Protein AF-A0A290S456-F1 (afdb_monomer)

Mean predicted aligned error: 12.37 Å

Secondary structure (DSSP, 8-state):
--SHHHHHHHHHHHHHHT--EEEE-S-GGGTTTS--TT-EEEE-S---HHHHHHHHHTT-SEEEETT-TT--HHHHHHHHHTT--B--HHHHHHHHHHHHHHHHHHHHHHHTT--HHHHHHHHHHHTT--HHHHHHHTTS-HHHHHHHHHHHHHHHT-SSHHHHHHHHT-

Structure (mmCIF, N/CA/C/O backbone):
data_AF-A0A290S456-F1
#
_entry.id   AF-A0A290S456-F1
#
loop_
_atom_site.group_PDB
_atom_site.id
_atom_site.type_symbol
_atom_site.label_atom_id
_atom_site.label_alt_id
_atom_site.label_comp_id
_atom_site.label_asym_id
_ato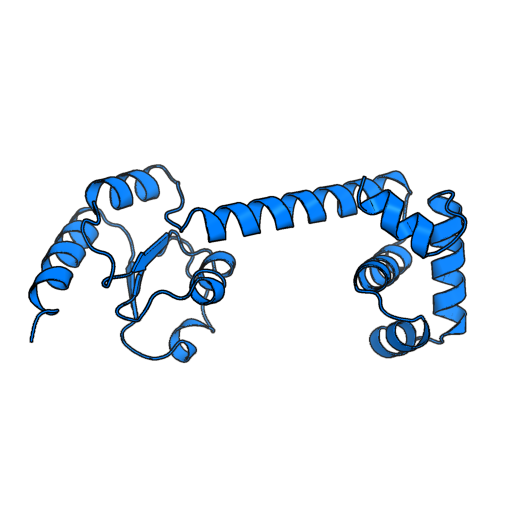m_site.label_entity_id
_atom_site.label_seq_id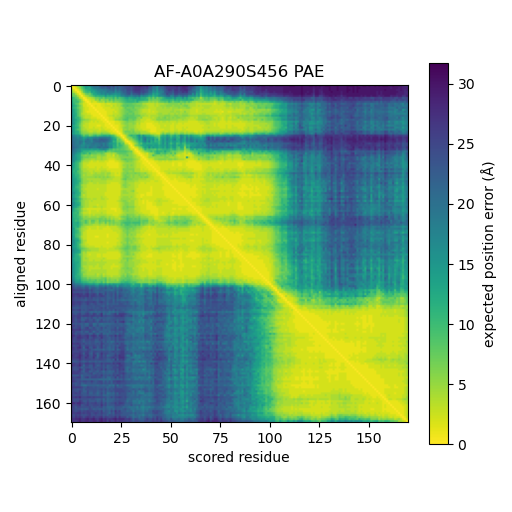
_atom_site.pdbx_PDB_ins_code
_atom_site.Cartn_x
_atom_site.Cartn_y
_atom_site.Cartn_z
_atom_site.occupancy
_atom_site.B_iso_or_equiv
_atom_site.auth_seq_id
_atom_site.auth_comp_id
_atom_site.auth_asym_id
_atom_site.auth_atom_id
_atom_site.pdbx_PDB_model_num
ATOM 1 N N . MET A 1 1 ? -2.609 -10.328 33.489 1.00 33.56 1 MET A N 1
ATOM 2 C CA . MET A 1 1 ? -4.067 -10.190 33.705 1.00 33.56 1 MET A CA 1
ATOM 3 C C . MET A 1 1 ? -4.454 -8.705 33.667 1.00 33.56 1 MET A C 1
ATOM 5 O O . MET A 1 1 ? -4.875 -8.165 34.677 1.00 33.56 1 MET A O 1
ATOM 9 N N . LEU A 1 2 ? -4.249 -8.023 32.527 1.00 32.12 2 LEU A N 1
ATOM 10 C CA . LEU A 1 2 ? -4.524 -6.577 32.371 1.00 32.12 2 LEU A CA 1
ATOM 11 C C . LEU A 1 2 ? -5.150 -6.181 31.011 1.00 32.12 2 LEU A C 1
ATOM 13 O O . LEU A 1 2 ? -5.533 -5.033 30.856 1.00 32.12 2 LEU A O 1
ATOM 17 N N . ALA A 1 3 ? -5.331 -7.105 30.057 1.00 40.34 3 ALA A N 1
ATOM 18 C CA . ALA A 1 3 ? -5.774 -6.769 28.692 1.00 40.34 3 ALA A CA 1
ATOM 19 C C . ALA A 1 3 ? -7.283 -6.962 28.411 1.00 40.34 3 ALA A C 1
ATOM 21 O O . ALA A 1 3 ? -7.790 -6.509 27.393 1.00 40.34 3 ALA A O 1
ATOM 22 N N . VAL A 1 4 ? -8.035 -7.624 29.299 1.00 40.88 4 VAL A N 1
ATOM 23 C CA . VAL A 1 4 ? -9.420 -8.035 28.976 1.00 40.88 4 VAL A CA 1
ATOM 24 C C . VAL A 1 4 ? -10.415 -6.865 29.039 1.00 40.88 4 VAL A C 1
ATOM 26 O O . VAL A 1 4 ? -11.370 -6.841 28.276 1.00 40.88 4 VAL A O 1
ATOM 29 N N . LYS A 1 5 ? -10.166 -5.840 29.870 1.00 43.16 5 LYS A N 1
ATOM 30 C CA . LYS A 1 5 ? -11.099 -4.709 30.048 1.00 43.16 5 LYS A CA 1
ATOM 31 C C . LYS A 1 5 ? -10.996 -3.603 28.987 1.00 43.16 5 LYS A C 1
ATOM 33 O O . LYS A 1 5 ? -11.893 -2.772 28.922 1.00 43.16 5 LYS A O 1
ATOM 38 N N . SER A 1 6 ? -9.935 -3.561 28.176 1.00 60.19 6 SER A N 1
ATOM 39 C CA . SER A 1 6 ? -9.775 -2.532 27.134 1.00 60.19 6 SER A CA 1
ATOM 40 C C . SER A 1 6 ? -10.432 -2.914 25.809 1.00 60.19 6 SER A C 1
ATOM 42 O O . SER A 1 6 ? -10.825 -2.028 25.063 1.00 60.19 6 SER A O 1
ATOM 44 N N . THR A 1 7 ? -10.585 -4.210 25.517 1.00 68.75 7 THR A N 1
ATOM 45 C CA . THR A 1 7 ? -11.079 -4.663 24.205 1.00 68.75 7 THR A CA 1
ATOM 46 C C . THR A 1 7 ? -12.605 -4.591 24.105 1.00 68.75 7 THR A C 1
ATOM 48 O O . THR A 1 7 ? -13.099 -4.083 23.106 1.00 68.75 7 THR A O 1
ATOM 51 N N . GLU A 1 8 ? -13.341 -5.009 25.146 1.00 72.19 8 GLU A N 1
ATOM 52 C CA . GLU A 1 8 ? -14.821 -4.977 25.170 1.00 72.19 8 GLU A CA 1
ATOM 53 C C . GLU A 1 8 ? -15.372 -3.557 24.944 1.00 72.19 8 GLU A C 1
ATOM 55 O O . GLU A 1 8 ? -16.221 -3.338 24.086 1.00 72.19 8 GLU A O 1
ATOM 60 N N . GLY A 1 9 ? -14.805 -2.548 25.616 1.00 81.31 9 GLY A N 1
ATOM 61 C CA . GLY A 1 9 ? -15.245 -1.159 25.436 1.00 81.31 9 GLY A CA 1
ATOM 62 C C . GLY A 1 9 ? -14.950 -0.578 24.046 1.00 81.31 9 GLY A C 1
ATOM 63 O O . GLY A 1 9 ? -15.617 0.363 23.618 1.00 81.31 9 GLY A O 1
ATOM 64 N N . ILE A 1 10 ? -13.958 -1.117 23.329 1.00 84.44 10 ILE A N 1
ATOM 65 C CA . ILE A 1 10 ? -13.664 -0.719 21.946 1.00 84.44 10 ILE A CA 1
ATOM 66 C C . ILE A 1 10 ? -14.657 -1.394 20.999 1.00 84.44 10 ILE A C 1
ATOM 68 O O . ILE A 1 10 ? -15.228 -0.719 20.143 1.00 84.44 10 ILE A O 1
ATOM 72 N N . THR A 1 11 ? -14.888 -2.700 21.161 1.00 85.06 11 THR A N 1
ATOM 73 C CA . THR A 1 11 ? -15.802 -3.462 20.301 1.00 85.06 11 THR A CA 1
ATOM 74 C C . THR A 1 11 ? -17.230 -2.944 20.396 1.00 85.06 11 THR A C 1
ATOM 76 O O . THR A 1 11 ? -17.835 -2.705 19.356 1.00 85.06 11 THR A O 1
ATOM 79 N N . ASP A 1 12 ? -17.718 -2.624 21.597 1.00 86.75 12 ASP A N 1
ATOM 80 C CA . ASP A 1 12 ? -19.069 -2.078 21.791 1.00 86.75 12 ASP A CA 1
ATOM 81 C C . ASP A 1 12 ? -19.271 -0.763 21.020 1.00 86.75 12 ASP A C 1
ATOM 83 O O . ASP A 1 12 ? -20.314 -0.509 20.414 1.00 86.75 12 ASP A O 1
ATOM 87 N N . ARG A 1 13 ? -18.258 0.110 21.019 1.00 87.75 13 ARG A N 1
ATOM 88 C CA . ARG A 1 13 ? -18.312 1.393 20.301 1.00 87.75 13 ARG A CA 1
ATOM 89 C C . ARG A 1 13 ? -18.280 1.197 18.789 1.00 87.75 13 ARG A C 1
ATOM 91 O O . ARG A 1 13 ? -18.989 1.902 18.073 1.00 87.75 13 ARG A O 1
ATOM 98 N N . LEU A 1 14 ? -17.480 0.246 18.310 1.00 89.00 14 LEU A N 1
ATOM 99 C CA . LEU A 1 14 ? -17.404 -0.091 16.890 1.00 89.00 14 LEU A CA 1
ATOM 100 C C . LEU A 1 14 ? -18.713 -0.703 16.387 1.00 89.00 14 LEU A C 1
ATOM 102 O O . LEU A 1 14 ? -19.218 -0.263 15.355 1.00 89.00 14 LEU A O 1
ATOM 106 N N . GLU A 1 15 ? -19.315 -1.621 17.142 1.00 89.06 15 GLU A N 1
ATOM 107 C CA . GLU A 1 15 ? -20.621 -2.208 16.819 1.00 89.06 15 GLU A CA 1
ATOM 108 C C . GLU A 1 15 ? -21.710 -1.139 16.684 1.00 89.06 15 GLU A C 1
ATOM 110 O O . GLU A 1 15 ? -22.421 -1.104 15.680 1.00 89.06 15 GLU A O 1
ATOM 115 N N . ASN A 1 16 ? -21.771 -0.193 17.625 1.00 89.00 16 ASN A N 1
ATOM 116 C CA . ASN A 1 16 ? -22.724 0.921 17.573 1.00 89.00 16 ASN A CA 1
ATOM 117 C C . ASN A 1 16 ? -22.485 1.888 16.397 1.00 89.00 16 ASN A C 1
ATOM 119 O O . ASN A 1 16 ? -23.401 2.601 15.990 1.00 89.00 16 ASN A O 1
ATOM 123 N N . SER A 1 17 ? -21.270 1.926 15.846 1.00 88.00 17 SER A N 1
ATOM 124 C CA . SER A 1 17 ? -20.925 2.774 14.698 1.00 88.00 17 SER A CA 1
ATOM 125 C C . SER A 1 17 ? -21.218 2.144 13.334 1.00 88.00 17 SER A C 1
ATOM 127 O O . SER A 1 17 ? -21.197 2.854 12.329 1.00 88.00 17 SER A O 1
ATOM 129 N N . GLY A 1 18 ? -21.464 0.830 13.283 1.00 88.75 18 GLY A N 1
ATOM 130 C CA . GLY A 1 18 ? -21.642 0.082 12.036 1.00 88.75 18 GLY A CA 1
ATOM 131 C C . GLY A 1 18 ? -20.356 -0.150 11.232 1.00 88.75 18 GLY A C 1
ATOM 132 O O . GLY A 1 18 ? -20.431 -0.604 10.091 1.00 88.75 18 GLY A O 1
ATOM 133 N N . ILE A 1 19 ? -19.181 0.149 11.795 1.00 90.88 19 ILE A N 1
ATOM 134 C CA . ILE A 1 19 ? -17.891 -0.118 11.149 1.00 90.88 19 ILE A CA 1
ATOM 135 C C . ILE A 1 19 ? -17.603 -1.617 11.202 1.00 90.88 19 ILE A C 1
ATOM 137 O O . ILE A 1 19 ? -17.542 -2.213 12.276 1.00 90.88 19 ILE A O 1
ATOM 141 N N . GLU A 1 20 ? -17.366 -2.221 10.038 1.00 92.62 20 GLU A N 1
ATOM 142 C CA . GLU A 1 20 ? -16.883 -3.597 9.959 1.00 92.62 20 GLU A CA 1
ATOM 143 C C . GLU A 1 20 ? -15.458 -3.683 10.518 1.00 92.62 20 GLU A C 1
ATOM 145 O O . GLU A 1 20 ? -14.569 -2.921 10.120 1.00 92.62 20 GLU A O 1
ATOM 150 N N . TYR A 1 21 ? -15.223 -4.624 11.434 1.00 92.25 21 TYR A N 1
ATOM 151 C CA . TYR A 1 21 ? -13.920 -4.798 12.059 1.00 92.25 21 TYR A CA 1
ATOM 152 C C . TYR A 1 21 ? -13.509 -6.269 12.182 1.00 92.25 21 TYR A C 1
ATOM 154 O O . TYR A 1 21 ? -14.342 -7.172 12.242 1.00 92.25 21 TYR A O 1
ATOM 162 N N . LYS A 1 22 ? -12.196 -6.516 12.231 1.00 90.31 22 LYS A N 1
ATOM 163 C CA . LYS A 1 22 ? -11.599 -7.835 12.505 1.00 90.31 22 LYS A CA 1
ATOM 164 C C . LYS A 1 22 ? -10.558 -7.713 13.613 1.00 90.31 22 LYS A C 1
ATOM 166 O O . LYS A 1 22 ? -9.761 -6.779 13.598 1.00 90.31 22 LYS A O 1
ATOM 171 N N . ILE A 1 23 ? -10.541 -8.666 14.545 1.00 88.69 23 ILE A N 1
ATOM 172 C CA . ILE A 1 23 ? -9.550 -8.723 15.631 1.00 88.69 23 ILE A CA 1
ATOM 173 C C . ILE A 1 23 ? -8.503 -9.793 15.318 1.00 88.69 23 ILE A C 1
ATOM 175 O O . ILE A 1 23 ? -8.847 -10.945 15.060 1.00 88.69 23 ILE A O 1
ATOM 179 N N . ILE A 1 24 ? -7.229 -9.422 15.393 1.00 86.00 24 ILE A N 1
AT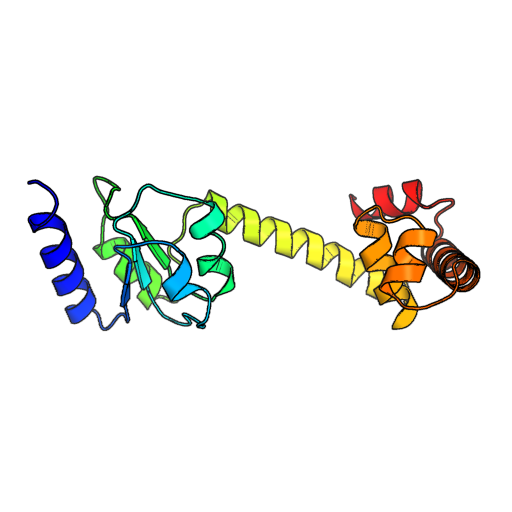OM 180 C CA . ILE A 1 24 ? -6.069 -10.295 15.211 1.00 86.00 24 ILE A CA 1
ATOM 181 C C . ILE A 1 24 ? -5.427 -10.535 16.572 1.00 86.00 24 ILE A C 1
ATOM 183 O O . ILE A 1 24 ? -4.930 -9.599 17.194 1.00 86.00 24 ILE A O 1
ATOM 187 N N . LYS A 1 25 ? -5.426 -11.793 17.021 1.00 79.06 25 LYS A N 1
ATOM 188 C CA . LYS A 1 25 ? -4.830 -12.208 18.306 1.00 79.06 25 LYS A CA 1
ATOM 189 C C . LYS A 1 25 ? -3.655 -13.179 18.158 1.00 79.06 25 LYS A C 1
ATOM 191 O O . LYS A 1 25 ? -2.981 -13.479 19.135 1.00 79.06 25 LYS A O 1
ATOM 196 N N . SER A 1 26 ? -3.422 -13.716 16.960 1.00 67.88 26 SER A N 1
ATOM 197 C CA . SER A 1 26 ? -2.337 -14.663 16.687 1.00 67.88 26 SER A CA 1
ATOM 198 C C . SER A 1 26 ? -1.780 -14.460 15.272 1.00 67.88 26 SER A C 1
ATOM 200 O O . SER A 1 26 ? -2.353 -13.688 14.510 1.00 67.88 26 SER A O 1
ATOM 202 N N . SER A 1 27 ? -0.619 -15.064 14.984 1.00 63.78 27 SER A N 1
ATOM 203 C CA . SER A 1 27 ? 0.327 -14.724 13.904 1.00 63.78 27 SER A CA 1
ATOM 204 C C . SER A 1 27 ? -0.263 -14.276 12.556 1.00 63.78 27 SER A C 1
ATOM 206 O O . SER A 1 27 ? -1.291 -14.775 12.109 1.00 63.78 27 SER A O 1
ATOM 208 N N . GLU A 1 28 ? 0.510 -13.439 11.860 1.00 59.53 28 GLU A N 1
ATOM 209 C CA . GLU A 1 28 ? 0.288 -12.794 10.551 1.00 59.53 28 GLU A CA 1
ATOM 210 C C . GLU A 1 28 ? -0.343 -13.669 9.443 1.00 59.53 28 GLU A C 1
ATOM 212 O O . GLU A 1 28 ? -0.936 -13.143 8.500 1.00 59.53 28 GLU A O 1
ATOM 217 N N . ALA A 1 29 ? -0.235 -14.998 9.535 1.00 54.38 29 ALA A N 1
ATOM 218 C CA . ALA A 1 29 ? -0.584 -15.943 8.478 1.00 54.38 29 ALA A CA 1
ATOM 219 C C . ALA A 1 29 ? -2.086 -16.017 8.135 1.00 54.38 29 ALA A C 1
ATOM 221 O O . ALA A 1 29 ? -2.416 -16.251 6.972 1.00 54.38 29 ALA A O 1
ATOM 222 N N . GLU A 1 30 ? -3.000 -15.791 9.085 1.00 56.44 30 GLU A N 1
ATOM 223 C CA . GLU A 1 30 ? -4.443 -15.997 8.844 1.00 56.44 30 GLU A CA 1
ATOM 224 C C . GLU A 1 30 ? -5.083 -14.930 7.945 1.00 56.44 30 GLU A C 1
ATOM 226 O O . GLU A 1 30 ? -6.094 -15.185 7.297 1.00 56.44 30 GLU A O 1
ATOM 231 N N . ILE A 1 31 ? -4.490 -13.737 7.848 1.00 60.44 31 ILE A N 1
ATOM 232 C CA . ILE A 1 31 ? -5.139 -12.583 7.199 1.00 60.44 31 ILE A CA 1
ATOM 233 C C . ILE A 1 31 ? -4.479 -12.230 5.866 1.00 60.44 31 ILE A C 1
ATOM 235 O O . ILE A 1 31 ? -4.977 -11.399 5.102 1.00 60.44 31 ILE A O 1
ATOM 239 N N . LEU A 1 32 ? -3.402 -12.930 5.496 1.00 57.72 32 LEU A N 1
ATOM 240 C CA . LEU A 1 32 ? -2.655 -12.665 4.268 1.00 57.72 32 LEU A CA 1
ATOM 241 C C . LEU A 1 32 ? -3.354 -13.127 2.975 1.00 57.72 32 LEU A C 1
ATOM 243 O O . LEU A 1 32 ? -2.995 -12.636 1.903 1.00 57.72 32 LEU A O 1
ATOM 247 N N . GLY A 1 33 ? -4.446 -13.894 3.056 1.00 65.19 33 GLY A N 1
ATOM 248 C CA . GLY A 1 33 ? -5.217 -14.347 1.886 1.00 65.19 33 GLY A CA 1
ATOM 249 C C . GLY A 1 33 ? -6.304 -13.393 1.362 1.00 65.19 33 GLY A C 1
ATOM 250 O O . GLY A 1 33 ? -6.573 -13.386 0.165 1.00 65.19 33 GLY A O 1
ATOM 251 N N . GLU A 1 34 ? -6.907 -12.560 2.216 1.00 79.50 34 GLU A N 1
ATOM 252 C CA . GLU A 1 34 ? -8.157 -11.851 1.875 1.00 79.50 34 GLU A CA 1
ATOM 253 C C . GLU A 1 34 ? -7.973 -10.350 1.592 1.00 79.50 34 GLU A C 1
ATOM 255 O O . GLU A 1 34 ? -7.029 -9.713 2.076 1.00 79.50 34 GLU A O 1
ATOM 260 N N . LEU A 1 35 ? -8.885 -9.776 0.800 1.00 82.06 35 LEU A N 1
ATOM 261 C CA . LEU A 1 35 ? -9.077 -8.325 0.728 1.00 82.06 35 LEU A CA 1
ATOM 262 C C . LEU A 1 35 ? -9.856 -7.866 1.965 1.00 82.06 35 LEU A C 1
ATOM 264 O O . LEU A 1 35 ? -10.795 -8.528 2.392 1.00 82.06 35 LEU A O 1
ATOM 268 N N . LEU A 1 36 ? -9.459 -6.729 2.525 1.00 85.94 36 LEU A N 1
ATOM 269 C CA . LEU A 1 36 ? -10.025 -6.144 3.744 1.00 85.94 36 LEU A CA 1
ATOM 270 C C . LEU A 1 36 ? -10.676 -4.795 3.435 1.00 85.94 36 LEU A C 1
ATOM 272 O O . LEU A 1 36 ? -10.530 -3.830 4.177 1.00 85.94 36 LEU A O 1
ATOM 276 N N . GLU A 1 37 ? -11.313 -4.681 2.276 1.00 87.88 37 GLU A N 1
ATOM 277 C CA . GLU A 1 37 ? -11.890 -3.419 1.833 1.00 87.88 37 GLU A CA 1
ATOM 278 C C . GLU A 1 37 ? -12.988 -2.963 2.797 1.00 87.88 37 GLU A C 1
ATOM 280 O O . GLU A 1 37 ? -13.919 -3.705 3.072 1.00 87.88 37 GLU A O 1
ATOM 285 N N . GLY A 1 38 ? -12.850 -1.757 3.350 1.00 85.75 38 GLY A N 1
ATOM 286 C CA . GLY A 1 38 ? -13.806 -1.229 4.327 1.00 85.75 38 GLY A CA 1
ATOM 287 C C . GLY A 1 38 ? -13.532 -1.632 5.782 1.00 85.75 38 GLY A C 1
ATOM 288 O O . GLY A 1 38 ? -14.013 -0.945 6.677 1.00 85.75 38 GLY A O 1
ATOM 289 N N . VAL A 1 39 ? -12.688 -2.636 6.033 1.00 92.44 39 VAL A N 1
ATOM 290 C CA . VAL A 1 39 ? -12.514 -3.246 7.362 1.00 92.44 39 VAL A CA 1
ATOM 291 C C . VAL A 1 39 ? -11.493 -2.498 8.227 1.00 92.44 39 VAL A C 1
ATOM 293 O O . VAL A 1 39 ? -10.371 -2.226 7.783 1.00 92.44 39 VAL A O 1
ATOM 296 N N . LEU A 1 40 ? -11.846 -2.205 9.480 1.00 94.38 40 LEU A N 1
ATOM 297 C CA . LEU A 1 40 ? -10.916 -1.771 10.529 1.00 94.38 40 LEU A CA 1
ATOM 298 C C . LEU A 1 40 ? -10.277 -2.986 11.213 1.00 94.38 40 LEU A C 1
ATOM 300 O O . LEU A 1 40 ? -10.964 -3.898 11.666 1.00 94.38 40 LEU A O 1
ATOM 304 N N . VAL A 1 41 ? -8.953 -3.012 11.315 1.00 92.81 41 VAL A N 1
ATOM 305 C CA . VAL A 1 41 ? -8.228 -4.159 11.874 1.00 92.81 41 VAL A CA 1
ATOM 306 C C . VAL A 1 41 ? -7.709 -3.823 13.267 1.00 92.81 41 VAL A C 1
ATOM 308 O O . VAL A 1 41 ? -6.906 -2.909 13.417 1.00 92.81 41 VAL A O 1
ATOM 311 N N . LEU A 1 42 ? -8.143 -4.567 14.281 1.00 92.00 42 LEU A N 1
ATOM 312 C CA . LEU A 1 42 ? -7.672 -4.447 15.661 1.00 92.00 42 LEU A CA 1
ATOM 313 C C . LEU A 1 42 ? -6.615 -5.520 15.901 1.00 92.00 42 LEU A C 1
ATOM 315 O O . LEU A 1 42 ? -6.856 -6.689 15.613 1.00 92.00 42 LEU A O 1
ATOM 319 N N . ILE A 1 43 ? -5.455 -5.148 16.427 1.00 89.62 43 ILE A N 1
ATOM 320 C CA . ILE A 1 43 ? -4.312 -6.049 16.570 1.00 89.62 43 ILE A CA 1
ATOM 321 C C . ILE A 1 43 ? -3.870 -6.092 18.028 1.00 89.62 43 ILE A C 1
ATOM 323 O O . ILE A 1 43 ? -3.424 -5.088 18.582 1.00 89.62 43 ILE A O 1
ATOM 327 N N . ASP A 1 44 ? -3.971 -7.275 18.628 1.00 87.88 44 ASP A N 1
ATOM 328 C CA . ASP A 1 44 ? -3.477 -7.592 19.971 1.00 87.88 44 ASP A CA 1
ATOM 329 C C . ASP A 1 44 ? -2.078 -8.225 19.894 1.00 87.88 44 ASP A C 1
ATOM 331 O O . ASP A 1 44 ? -1.845 -9.356 20.315 1.00 87.88 44 ASP A O 1
ATOM 335 N N . LEU A 1 45 ? -1.154 -7.522 19.239 1.00 84.38 45 LEU A N 1
ATOM 336 C CA . LEU A 1 45 ? 0.247 -7.905 19.059 1.00 84.38 45 LEU A CA 1
ATOM 337 C C . LEU A 1 45 ? 1.120 -6.644 19.166 1.00 84.38 45 LEU A C 1
ATOM 339 O O . LEU A 1 45 ? 0.603 -5.532 19.015 1.00 84.38 45 LEU A O 1
ATOM 343 N N . PRO A 1 46 ? 2.438 -6.785 19.398 1.00 85.25 46 PRO A N 1
ATOM 344 C CA . PRO A 1 46 ? 3.359 -5.660 19.301 1.00 85.25 46 PRO A CA 1
ATOM 345 C C . PRO A 1 46 ? 3.251 -4.960 17.942 1.00 85.25 46 PRO A C 1
ATOM 347 O O . PRO A 1 46 ? 3.078 -5.612 16.914 1.00 85.25 46 PRO A O 1
ATOM 350 N N . ALA A 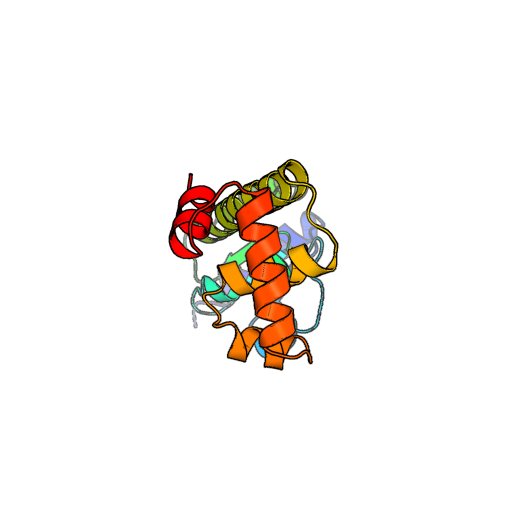1 47 ? 3.378 -3.632 17.949 1.00 86.19 47 ALA A N 1
ATOM 351 C CA . ALA A 1 47 ? 3.278 -2.833 16.737 1.00 86.19 47 ALA A CA 1
ATOM 352 C C . ALA A 1 47 ? 4.362 -3.200 15.709 1.00 86.19 47 ALA A C 1
ATOM 354 O O . ALA A 1 47 ? 5.554 -3.188 16.018 1.00 86.19 47 ALA A O 1
ATOM 355 N N . ASP A 1 48 ? 3.929 -3.449 14.474 1.00 89.06 48 ASP A N 1
ATOM 356 C CA . ASP A 1 48 ? 4.774 -3.774 13.325 1.00 89.06 48 ASP A CA 1
ATOM 357 C C . ASP A 1 48 ? 4.341 -2.949 12.099 1.00 89.06 48 ASP A C 1
ATOM 359 O O . ASP A 1 48 ? 3.243 -3.101 11.554 1.00 89.06 48 ASP A O 1
ATOM 363 N N . LEU A 1 49 ? 5.222 -2.049 11.655 1.00 88.19 49 LEU A N 1
ATOM 364 C CA . LEU A 1 49 ? 4.957 -1.139 10.536 1.00 88.19 49 LEU A CA 1
ATOM 365 C C . LEU A 1 49 ? 4.931 -1.842 9.172 1.00 88.19 49 LEU A C 1
ATOM 367 O O . LEU A 1 49 ? 4.298 -1.341 8.234 1.00 88.19 49 LEU A O 1
ATOM 371 N N . ASP A 1 50 ? 5.630 -2.965 9.025 1.00 89.19 50 ASP A N 1
ATOM 372 C CA . ASP A 1 50 ? 5.615 -3.751 7.796 1.00 89.19 50 ASP A CA 1
ATOM 373 C C . ASP A 1 50 ? 4.374 -4.624 7.705 1.00 89.19 50 ASP A C 1
ATOM 375 O O . ASP A 1 50 ? 3.844 -4.797 6.602 1.00 89.19 50 ASP A O 1
ATOM 379 N N . PHE A 1 51 ? 3.844 -5.083 8.835 1.00 88.81 51 PHE A N 1
ATOM 380 C CA . PHE A 1 51 ? 2.528 -5.706 8.876 1.00 88.81 51 PHE A CA 1
ATOM 381 C C . PHE A 1 51 ? 1.410 -4.683 8.594 1.00 88.81 51 PHE A C 1
ATOM 383 O O . PHE A 1 51 ? 0.557 -4.920 7.735 1.00 88.81 51 PHE A O 1
ATOM 390 N N . GLU A 1 52 ? 1.464 -3.490 9.201 1.00 91.38 52 GLU A N 1
ATOM 391 C CA . GLU A 1 52 ? 0.495 -2.399 8.983 1.00 91.38 52 GLU A CA 1
ATOM 392 C C . GLU A 1 52 ? 0.399 -1.965 7.508 1.00 91.38 52 GLU A C 1
ATOM 394 O O . GLU A 1 52 ? -0.645 -2.093 6.872 1.00 91.38 52 GLU A O 1
ATOM 399 N N . TYR A 1 53 ? 1.502 -1.489 6.931 1.00 91.50 53 TYR A N 1
ATOM 400 C CA . TYR A 1 53 ? 2.041 -2.118 5.735 1.00 91.50 53 TYR A CA 1
ATOM 401 C C . TYR A 1 53 ? 1.145 -2.853 4.742 1.00 91.50 53 TYR A C 1
ATOM 403 O O . TYR A 1 53 ? 0.586 -2.340 3.764 1.00 91.50 53 TYR A O 1
ATOM 411 N N . GLN A 1 54 ? 1.146 -4.159 4.959 1.00 89.88 54 GLN A N 1
ATOM 412 C CA . GLN A 1 54 ? 0.472 -5.158 4.158 1.00 89.88 54 GLN A CA 1
ATOM 413 C C . GLN A 1 54 ? -1.048 -4.995 4.253 1.00 89.88 54 GLN A C 1
ATOM 415 O O . GLN A 1 54 ? -1.720 -5.112 3.225 1.00 89.88 54 GLN A O 1
ATOM 420 N N . LEU A 1 55 ? -1.583 -4.627 5.422 1.00 91.69 55 LEU A N 1
ATOM 421 C CA . LEU A 1 55 ? -3.008 -4.313 5.619 1.00 91.69 55 LEU A CA 1
ATOM 422 C C . LEU A 1 55 ? -3.427 -3.071 4.807 1.00 91.69 55 LEU A C 1
ATOM 424 O O . LEU A 1 55 ? -4.436 -3.112 4.096 1.00 91.69 55 LEU A O 1
ATOM 428 N N . LEU A 1 56 ? -2.555 -2.053 4.784 1.00 92.88 56 LEU A N 1
ATOM 429 C CA . LEU A 1 56 ? -2.364 -1.046 3.729 1.00 92.88 56 LEU A CA 1
ATOM 430 C C . LEU A 1 56 ? -2.819 -1.525 2.347 1.00 92.88 56 LEU A C 1
ATOM 432 O O . LEU A 1 56 ? -3.820 -1.108 1.750 1.00 92.88 56 LEU A O 1
ATOM 436 N N . ASN A 1 57 ? -2.003 -2.420 1.811 1.00 90.19 57 ASN A N 1
ATOM 437 C CA . ASN A 1 57 ? -2.127 -2.898 0.441 1.00 90.19 57 ASN A CA 1
ATOM 438 C C . ASN A 1 57 ? -3.336 -3.816 0.224 1.00 90.19 57 ASN A C 1
ATOM 440 O O . ASN A 1 57 ? -3.786 -3.944 -0.914 1.00 90.19 57 ASN A O 1
ATOM 444 N N . LYS A 1 58 ? -3.899 -4.373 1.300 1.00 90.56 58 LYS A N 1
ATOM 445 C CA . LYS A 1 58 ? -5.141 -5.159 1.318 1.00 90.56 58 LYS A CA 1
ATOM 446 C C . LYS A 1 58 ? -6.418 -4.332 1.410 1.00 90.56 58 LYS A C 1
ATOM 448 O O . LYS A 1 58 ? -7.490 -4.921 1.473 1.00 90.56 58 LYS A O 1
ATOM 453 N N . LYS A 1 59 ? -6.318 -3.000 1.357 1.00 91.75 59 LYS A N 1
ATOM 454 C CA . LYS A 1 59 ? -7.453 -2.058 1.352 1.00 91.75 59 LYS A CA 1
ATOM 455 C C . LYS A 1 59 ? -8.174 -1.885 2.690 1.00 91.75 59 LYS A C 1
ATOM 457 O O . LYS A 1 59 ? -9.218 -1.228 2.691 1.00 91.75 59 LYS A O 1
ATOM 462 N N . ALA A 1 60 ? -7.575 -2.331 3.798 1.00 94.31 60 ALA A N 1
ATOM 463 C CA . ALA A 1 60 ? -8.078 -2.043 5.141 1.00 94.31 60 ALA A CA 1
ATOM 464 C C . ALA A 1 60 ? -8.381 -0.544 5.319 1.00 94.31 60 ALA A C 1
ATOM 466 O O . ALA A 1 60 ? -7.711 0.330 4.750 1.00 94.31 60 ALA A O 1
ATOM 467 N N . SER A 1 61 ? -9.451 -0.237 6.047 1.00 95.06 61 SER A N 1
ATOM 468 C CA . SER A 1 61 ? -9.839 1.129 6.418 1.00 95.06 61 SER A CA 1
ATOM 469 C C . SER A 1 61 ? -8.950 1.694 7.508 1.00 95.06 61 SER A C 1
ATOM 471 O O . SER A 1 61 ? -8.689 2.895 7.515 1.00 95.06 61 SER A O 1
ATOM 473 N N . GLY A 1 62 ? -8.395 0.833 8.352 1.00 94.38 62 GLY A N 1
ATOM 474 C CA . GLY A 1 62 ? -7.390 1.239 9.311 1.00 94.38 62 GLY A CA 1
ATOM 475 C C . GLY A 1 62 ? -6.822 0.096 10.126 1.00 94.38 62 GLY A C 1
ATOM 476 O O . GLY A 1 62 ? -7.279 -1.042 10.012 1.00 94.38 62 GLY A O 1
ATOM 477 N N . VAL A 1 63 ? -5.835 0.430 10.951 1.00 93.88 63 VAL A N 1
ATOM 478 C CA . VAL A 1 63 ? -5.194 -0.468 11.912 1.00 93.88 63 VAL A CA 1
ATOM 479 C C . VAL A 1 63 ? -5.180 0.181 13.291 1.00 93.88 63 VAL A C 1
ATOM 481 O O . VAL A 1 63 ? -4.701 1.301 13.460 1.00 93.88 63 VAL A O 1
ATOM 484 N N . LEU A 1 64 ? -5.688 -0.549 14.279 1.00 92.75 64 LEU A N 1
ATOM 485 C CA . LEU A 1 64 ? -5.644 -0.207 15.693 1.00 92.75 64 LEU A CA 1
ATOM 486 C C . LEU A 1 64 ? -4.778 -1.211 16.438 1.00 92.75 64 LEU A C 1
ATOM 488 O O . LEU A 1 64 ? -5.123 -2.384 16.540 1.00 92.75 64 LEU A O 1
ATOM 492 N N . TRP A 1 65 ? -3.678 -0.739 17.009 1.00 91.12 65 TRP A N 1
ATOM 493 C CA . TRP A 1 65 ? -2.858 -1.539 17.909 1.00 91.12 65 TRP A CA 1
ATOM 494 C C . TRP A 1 65 ? -3.449 -1.467 19.313 1.00 91.12 65 TRP A C 1
ATOM 496 O O . TRP A 1 65 ? -3.437 -0.407 19.935 1.00 91.12 65 TRP A O 1
ATOM 506 N N . LEU A 1 66 ? -3.958 -2.582 19.835 1.00 87.62 66 LEU A N 1
ATOM 507 C CA . LEU A 1 66 ? -4.542 -2.629 21.182 1.00 87.62 66 LEU A CA 1
ATOM 508 C C . LEU A 1 66 ? -3.493 -2.421 22.286 1.00 87.62 66 LEU A C 1
ATOM 510 O O . LEU A 1 66 ? -3.844 -2.111 23.421 1.00 87.62 66 LEU A O 1
ATOM 514 N N . SER A 1 67 ? -2.206 -2.523 21.940 1.00 82.88 67 SER A N 1
ATOM 515 C CA . SER A 1 67 ? -1.083 -2.136 22.796 1.00 82.88 67 SER A CA 1
ATOM 516 C C . SER A 1 67 ? -0.861 -0.618 22.884 1.00 82.88 67 SER A C 1
ATOM 518 O O . SER A 1 67 ? 0.003 -0.185 23.642 1.00 82.88 67 SER A O 1
ATOM 520 N N . THR A 1 68 ? -1.551 0.200 22.080 1.00 82.38 68 THR A N 1
ATOM 521 C CA . THR A 1 68 ? -1.407 1.662 22.103 1.00 82.38 68 THR A CA 1
ATOM 522 C C . THR A 1 68 ? -2.232 2.270 23.230 1.00 82.38 68 THR A C 1
ATOM 524 O O . THR A 1 68 ? -3.453 2.134 23.280 1.00 82.38 68 THR A O 1
ATOM 527 N N . GLU A 1 69 ? -1.557 2.993 24.117 1.00 79.75 69 GLU A N 1
ATOM 528 C CA . GLU A 1 69 ? -2.201 3.753 25.185 1.00 79.75 69 GLU A CA 1
ATOM 529 C C . GLU A 1 69 ? -2.873 5.028 24.650 1.00 79.75 69 GLU A C 1
ATOM 531 O O . GLU A 1 69 ? -2.426 5.614 23.664 1.00 79.75 69 GLU A O 1
ATOM 536 N N . ASN A 1 70 ? -3.918 5.494 25.345 1.00 80.00 70 ASN A N 1
ATOM 537 C CA . ASN A 1 70 ? -4.616 6.762 25.070 1.00 80.00 70 ASN A CA 1
ATOM 538 C C . ASN A 1 70 ? -5.208 6.884 23.656 1.00 80.00 70 ASN A C 1
ATOM 540 O O . ASN A 1 70 ? -5.246 7.966 23.075 1.00 80.00 70 ASN A O 1
ATOM 544 N N . MET A 1 71 ? -5.678 5.772 23.097 1.00 82.19 71 MET A N 1
ATOM 545 C CA . MET A 1 71 ? -6.347 5.762 21.803 1.00 82.19 71 MET A CA 1
ATOM 546 C C . MET A 1 71 ? -7.749 6.378 21.896 1.00 82.19 71 MET A C 1
ATOM 548 O O . MET A 1 71 ? -8.599 5.885 22.641 1.00 82.19 71 MET A O 1
ATOM 552 N N . ASP A 1 72 ? -8.013 7.409 21.092 1.00 89.25 72 ASP A N 1
ATOM 553 C CA . ASP A 1 72 ? -9.358 7.958 20.945 1.00 89.25 72 ASP A CA 1
ATOM 554 C C . ASP A 1 72 ? -10.132 7.220 19.847 1.00 89.25 72 ASP A C 1
ATOM 556 O O . ASP A 1 72 ? -10.050 7.524 18.659 1.00 89.25 72 ASP A O 1
ATOM 560 N N . ILE A 1 73 ? -10.918 6.227 20.258 1.00 89.69 73 ILE A N 1
ATOM 561 C CA . ILE A 1 73 ? -11.784 5.472 19.345 1.00 89.69 73 ILE A CA 1
ATOM 562 C C . ILE A 1 73 ? -12.828 6.365 18.662 1.00 89.69 73 ILE A C 1
ATOM 564 O O . ILE A 1 73 ? -13.274 6.024 17.568 1.00 89.69 73 ILE A O 1
ATOM 568 N N . GLN A 1 74 ? -13.217 7.499 19.257 1.00 91.25 74 GLN A N 1
ATOM 569 C CA . GLN A 1 74 ? -14.186 8.393 18.620 1.00 91.25 74 GLN A CA 1
ATOM 570 C C . GLN A 1 74 ? -13.600 8.979 17.338 1.00 91.25 74 GLN A C 1
ATOM 572 O O . GLN A 1 74 ? -14.228 8.921 16.283 1.00 91.25 74 GLN A O 1
ATOM 577 N N . GLU A 1 75 ? -12.362 9.460 17.430 1.00 93.00 75 GLU A N 1
ATOM 578 C CA . GLU A 1 75 ? -11.616 10.012 16.302 1.00 93.00 75 GLU A CA 1
ATOM 579 C C . GLU A 1 75 ? -11.434 8.966 15.190 1.00 93.00 75 GLU A C 1
ATOM 581 O O . GLU A 1 75 ? -11.596 9.267 14.004 1.00 93.00 75 GLU A O 1
ATOM 586 N N . VAL A 1 76 ? -11.162 7.711 15.568 1.00 93.25 76 VAL A N 1
ATOM 587 C CA . VAL A 1 76 ? -11.030 6.587 14.626 1.00 93.25 76 VAL A CA 1
ATOM 588 C C . VAL A 1 76 ? -12.330 6.367 13.855 1.00 93.25 76 VAL A C 1
ATOM 590 O O . VAL A 1 76 ? -12.315 6.279 12.624 1.00 93.25 76 VAL A O 1
ATOM 593 N N . ILE A 1 77 ? -13.452 6.288 14.576 1.00 93.19 77 ILE A N 1
ATOM 594 C CA . ILE A 1 77 ? -14.780 6.056 14.000 1.00 93.19 77 ILE A CA 1
ATOM 595 C C . ILE A 1 77 ? -15.148 7.192 13.040 1.00 93.19 77 ILE A C 1
ATOM 597 O O . ILE A 1 77 ? -15.538 6.938 11.900 1.00 93.19 77 ILE A O 1
ATOM 601 N N . GLU A 1 78 ? -14.988 8.444 13.466 1.00 94.38 78 GLU A N 1
ATOM 602 C CA . GLU A 1 78 ? -15.302 9.628 12.655 1.0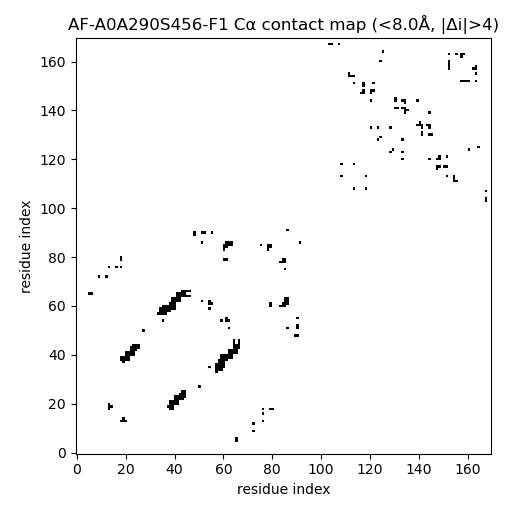0 94.38 78 GLU A CA 1
ATOM 603 C C . GLU A 1 78 ? -14.433 9.709 11.394 1.00 94.38 78 GLU A C 1
ATOM 605 O O . GLU A 1 78 ? -14.925 10.004 10.298 1.00 94.38 78 GLU A O 1
ATOM 610 N N . THR A 1 79 ? -13.149 9.370 11.516 1.00 94.75 79 THR A N 1
ATOM 611 C CA . THR A 1 79 ? -12.226 9.319 10.378 1.00 94.75 79 THR A CA 1
ATOM 612 C C . THR A 1 79 ? -12.665 8.278 9.353 1.00 94.75 79 THR A C 1
ATOM 614 O O . THR A 1 79 ? -12.675 8.559 8.157 1.00 94.75 79 THR A O 1
ATOM 617 N N . ILE A 1 80 ? -13.047 7.077 9.787 1.00 94.69 80 ILE A N 1
ATOM 618 C CA . ILE A 1 80 ? -13.449 6.006 8.865 1.00 94.69 80 ILE A CA 1
ATOM 619 C C . ILE A 1 80 ? -14.811 6.310 8.232 1.00 94.69 80 ILE A C 1
ATOM 621 O O . ILE A 1 80 ? -14.957 6.178 7.016 1.00 94.69 80 ILE A O 1
ATOM 625 N N . ASN A 1 81 ? -15.780 6.794 9.011 1.00 92.88 81 ASN A N 1
ATOM 626 C CA . ASN A 1 81 ? -17.116 7.136 8.511 1.00 92.88 81 ASN A CA 1
ATOM 627 C C . ASN A 1 81 ? -17.110 8.312 7.525 1.00 92.88 81 ASN A C 1
ATOM 629 O O . ASN A 1 81 ? -17.947 8.367 6.626 1.00 92.88 81 ASN A O 1
ATOM 633 N N . SER A 1 82 ? -16.146 9.228 7.636 1.00 93.88 82 SER A N 1
ATOM 634 C CA . SER A 1 82 ? -15.932 10.293 6.645 1.00 93.88 82 SER A CA 1
ATOM 635 C C . SER A 1 82 ? -15.200 9.822 5.375 1.00 93.88 82 SER A C 1
ATOM 637 O O . SER A 1 82 ? -14.937 10.625 4.478 1.00 93.88 82 SER A O 1
ATOM 639 N N . GLY A 1 83 ? -14.887 8.525 5.261 1.00 90.50 83 GLY A N 1
ATOM 640 C CA . GLY A 1 83 ? -14.170 7.928 4.129 1.00 90.50 83 GLY A CA 1
ATOM 641 C C . GLY A 1 83 ? -12.645 8.032 4.226 1.00 90.50 83 GLY A C 1
ATOM 642 O O . GLY A 1 83 ? -11.936 7.717 3.264 1.00 90.50 83 GLY A O 1
ATOM 643 N N . GLY A 1 84 ? -12.128 8.481 5.370 1.00 93.56 84 GLY A N 1
ATOM 644 C CA . GLY A 1 84 ? -10.706 8.526 5.674 1.00 93.56 84 GLY A CA 1
ATOM 645 C C . GLY A 1 84 ? -10.093 7.144 5.914 1.00 93.56 84 GLY A C 1
ATOM 646 O O . GLY A 1 84 ? -10.744 6.101 5.850 1.00 93.56 84 GLY A O 1
ATOM 647 N N . LYS A 1 85 ? -8.784 7.141 6.176 1.00 94.75 85 LYS A N 1
ATOM 648 C CA . LYS A 1 85 ? -8.009 5.937 6.489 1.00 94.75 85 LYS A CA 1
ATOM 649 C C . LYS A 1 85 ? -7.272 6.134 7.807 1.00 94.75 85 LYS A C 1
ATOM 651 O O . LYS A 1 85 ? -6.609 7.154 7.979 1.00 94.75 85 LYS A O 1
ATOM 656 N N . TRP A 1 86 ? -7.338 5.146 8.693 1.00 95.88 86 TRP A N 1
ATOM 657 C CA . TRP A 1 86 ? -6.686 5.196 9.999 1.00 95.88 86 TRP A CA 1
ATOM 658 C C . TRP A 1 86 ? -5.415 4.343 10.023 1.00 95.88 86 TRP A C 1
ATOM 660 O O . TRP A 1 86 ? -5.452 3.150 10.298 1.00 95.88 86 TRP A O 1
ATOM 670 N N . PHE A 1 87 ? -4.277 4.946 9.697 1.00 95.56 87 PHE A N 1
ATOM 671 C CA . PHE A 1 87 ? -2.971 4.282 9.704 1.00 95.56 87 PHE A CA 1
ATOM 672 C C . PHE A 1 87 ? -1.919 5.215 10.284 1.00 95.56 87 PHE A C 1
ATOM 674 O O . PHE A 1 87 ? -2.076 6.441 10.257 1.00 95.56 87 PHE A O 1
ATOM 681 N N . SER A 1 88 ? -0.801 4.652 10.732 1.00 93.38 88 SER A N 1
ATOM 682 C CA . SER A 1 88 ? 0.342 5.444 11.155 1.00 93.38 88 SER A CA 1
ATOM 683 C C . SER A 1 88 ? 0.807 6.384 10.039 1.00 93.38 88 SER A C 1
ATOM 685 O O . SER A 1 88 ? 0.798 6.071 8.840 1.00 93.38 88 SER A O 1
ATOM 687 N N . ARG A 1 89 ? 1.280 7.566 10.446 1.00 93.50 89 ARG A N 1
ATOM 688 C CA . ARG A 1 89 ? 1.818 8.566 9.512 1.00 93.50 89 ARG A CA 1
ATOM 689 C C . ARG A 1 89 ? 2.952 8.000 8.664 1.00 93.50 89 ARG A C 1
ATOM 691 O O . ARG A 1 89 ? 3.065 8.360 7.495 1.00 93.50 89 ARG A O 1
ATOM 698 N N . VAL A 1 90 ? 3.768 7.109 9.228 1.00 92.88 90 VAL A N 1
ATOM 699 C CA . VAL A 1 90 ? 4.880 6.456 8.525 1.00 92.88 90 VAL A CA 1
ATOM 700 C C . VAL A 1 90 ? 4.354 5.588 7.379 1.00 92.88 90 VAL A C 1
ATOM 702 O O . VAL A 1 90 ? 4.806 5.740 6.242 1.00 92.88 90 VAL A O 1
ATOM 705 N N . THR A 1 91 ? 3.348 4.752 7.642 1.00 94.44 91 THR A N 1
ATOM 706 C CA . THR A 1 91 ? 2.702 3.881 6.647 1.00 94.44 91 THR A CA 1
ATOM 707 C C . THR A 1 91 ? 2.065 4.696 5.515 1.00 94.44 91 THR A C 1
ATOM 709 O O . THR A 1 91 ? 2.306 4.415 4.334 1.00 94.44 91 THR A O 1
ATOM 712 N N . LEU A 1 92 ? 1.324 5.760 5.844 1.00 94.12 92 LEU A N 1
ATOM 713 C CA . LEU A 1 92 ? 0.713 6.645 4.843 1.00 94.12 92 LEU A CA 1
ATOM 714 C C . LEU A 1 92 ? 1.764 7.399 4.018 1.00 94.12 92 LEU A C 1
ATOM 716 O O . LEU A 1 92 ? 1.681 7.424 2.789 1.00 94.12 92 LEU A O 1
ATOM 720 N N . THR A 1 93 ? 2.792 7.952 4.667 1.00 92.31 93 THR A N 1
ATOM 721 C CA . THR A 1 93 ? 3.889 8.666 3.993 1.00 92.31 93 THR A CA 1
ATOM 722 C C . THR A 1 93 ? 4.635 7.740 3.036 1.00 92.31 93 THR A C 1
ATOM 724 O O . THR A 1 93 ? 4.907 8.119 1.894 1.00 92.31 93 THR A O 1
ATOM 727 N N . ARG A 1 94 ? 4.901 6.491 3.445 1.00 89.81 94 ARG A N 1
ATOM 728 C CA . ARG A 1 94 ? 5.483 5.467 2.567 1.00 89.81 94 ARG A CA 1
ATOM 729 C C . ARG A 1 94 ? 4.623 5.245 1.326 1.00 89.81 94 ARG A C 1
ATOM 731 O O . ARG A 1 94 ? 5.155 5.247 0.214 1.00 89.81 94 ARG A O 1
ATOM 738 N N . LYS A 1 95 ? 3.304 5.104 1.493 1.00 90.88 95 LYS A N 1
ATOM 739 C CA . LYS A 1 95 ? 2.381 4.878 0.372 1.00 90.88 95 LYS A CA 1
ATOM 740 C C . LYS A 1 95 ? 2.325 6.064 -0.589 1.00 90.88 95 LYS A C 1
ATOM 742 O O . LYS A 1 95 ? 2.325 5.866 -1.807 1.00 90.88 95 LYS A O 1
ATOM 747 N N . ILE A 1 96 ? 2.298 7.280 -0.049 1.00 88.25 96 ILE A N 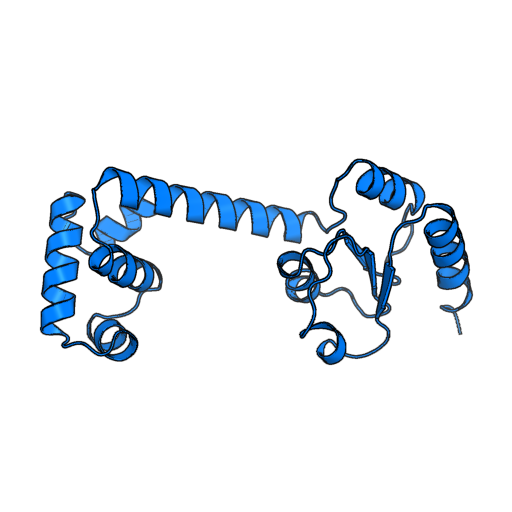1
ATOM 748 C CA . ILE A 1 96 ? 2.318 8.524 -0.824 1.00 88.25 96 ILE A CA 1
ATOM 749 C C . ILE A 1 96 ? 3.605 8.597 -1.649 1.00 88.25 96 ILE A C 1
ATOM 751 O O . ILE A 1 96 ? 3.532 8.739 -2.868 1.00 88.25 96 ILE A O 1
ATOM 755 N N . ASN A 1 97 ? 4.767 8.396 -1.026 1.00 82.81 97 ASN A N 1
ATOM 756 C CA . ASN A 1 97 ? 6.059 8.414 -1.715 1.00 82.81 97 ASN A CA 1
ATOM 757 C C . ASN A 1 97 ? 6.150 7.341 -2.810 1.00 82.81 97 ASN A C 1
ATOM 759 O O . ASN A 1 97 ? 6.638 7.612 -3.908 1.00 82.81 97 ASN A O 1
ATOM 763 N N . GLU A 1 98 ? 5.633 6.134 -2.565 1.00 83.19 98 GLU A N 1
ATOM 764 C CA . GLU A 1 98 ? 5.558 5.089 -3.591 1.00 83.19 98 GLU A CA 1
ATOM 765 C C . GLU A 1 98 ? 4.691 5.525 -4.783 1.00 83.19 98 GLU A C 1
ATOM 767 O O . GLU A 1 98 ? 5.059 5.303 -5.940 1.00 83.19 98 GLU A O 1
ATOM 772 N N . SER A 1 99 ? 3.552 6.170 -4.516 1.00 78.81 99 SER A N 1
ATOM 773 C CA . SER A 1 99 ? 2.653 6.686 -5.551 1.00 78.81 99 SER A CA 1
ATOM 774 C C . SER A 1 99 ? 3.301 7.808 -6.364 1.00 78.81 99 SER A C 1
ATOM 776 O O . SER A 1 99 ? 3.245 7.771 -7.593 1.00 78.81 99 SER A O 1
ATOM 778 N N . LEU A 1 100 ? 3.985 8.749 -5.706 1.00 73.62 100 LEU A N 1
ATOM 779 C CA . LEU A 1 100 ? 4.713 9.844 -6.357 1.00 73.62 100 LEU A CA 1
ATOM 780 C C . LEU A 1 100 ? 5.838 9.307 -7.258 1.00 73.62 100 LEU A C 1
ATOM 782 O O . LEU A 1 100 ? 5.918 9.661 -8.436 1.00 73.62 100 LEU A O 1
ATOM 786 N N . ASN A 1 101 ? 6.620 8.341 -6.770 1.00 69.12 101 ASN A N 1
ATOM 787 C CA . ASN A 1 101 ? 7.678 7.690 -7.552 1.00 69.12 101 ASN A CA 1
ATOM 788 C C . ASN A 1 101 ? 7.125 6.883 -8.746 1.00 69.12 101 ASN A C 1
ATOM 790 O O . ASN A 1 101 ? 7.706 6.861 -9.841 1.00 69.12 101 ASN A O 1
ATOM 794 N N . LYS A 1 102 ? 5.970 6.224 -8.572 1.00 64.62 102 LYS A N 1
ATOM 795 C CA . LYS A 1 102 ? 5.257 5.528 -9.659 1.00 64.62 102 LYS A CA 1
ATOM 796 C C . LYS A 1 102 ? 4.631 6.501 -10.662 1.00 64.62 102 LYS A C 1
ATOM 798 O O . LYS A 1 102 ? 4.574 6.162 -11.846 1.00 64.62 102 LYS A O 1
ATOM 803 N N . GLY A 1 103 ? 4.176 7.668 -10.209 1.00 59.72 103 GLY A N 1
ATOM 804 C CA . GLY A 1 103 ? 3.647 8.759 -11.026 1.00 59.72 103 GLY A CA 1
ATOM 805 C C . GLY A 1 103 ? 4.710 9.310 -11.967 1.00 59.72 103 GLY A C 1
ATOM 806 O O . GLY A 1 103 ? 4.518 9.266 -13.180 1.00 59.72 103 GLY A O 1
ATOM 807 N N . ASN A 1 104 ? 5.880 9.671 -11.434 1.00 61.31 104 ASN A N 1
ATOM 808 C CA . ASN A 1 104 ? 7.015 10.139 -12.234 1.00 61.31 104 ASN A CA 1
ATOM 809 C C . ASN A 1 104 ? 7.427 9.110 -13.288 1.00 61.31 104 ASN A C 1
ATOM 811 O O . ASN A 1 104 ? 7.619 9.454 -14.448 1.00 61.31 104 ASN A O 1
ATOM 815 N N . SER A 1 105 ? 7.454 7.823 -12.929 1.00 60.25 105 SER A N 1
ATOM 816 C CA . SER A 1 105 ? 7.776 6.750 -13.878 1.00 60.25 105 SER A CA 1
ATOM 817 C C . SER A 1 105 ? 6.753 6.623 -15.012 1.00 60.25 105 SER A C 1
ATOM 819 O O . SER A 1 105 ? 7.135 6.471 -16.171 1.00 60.25 105 SER A O 1
ATOM 821 N N . ARG A 1 106 ? 5.449 6.671 -14.707 1.00 63.34 106 ARG A N 1
ATOM 822 C CA . ARG A 1 106 ? 4.386 6.541 -15.719 1.00 63.34 106 ARG A CA 1
ATOM 823 C C . ARG A 1 106 ? 4.334 7.754 -16.641 1.00 63.34 106 ARG A C 1
ATOM 825 O O . ARG A 1 106 ? 4.220 7.568 -17.852 1.00 63.34 106 ARG A O 1
ATOM 832 N N . THR A 1 107 ? 4.462 8.956 -16.084 1.00 64.12 107 THR A N 1
ATOM 833 C CA . THR A 1 107 ? 4.558 10.199 -16.855 1.00 64.12 107 THR A CA 1
ATOM 834 C C . THR A 1 107 ? 5.794 10.165 -17.744 1.00 64.12 107 THR A C 1
ATOM 836 O O . THR A 1 107 ? 5.659 10.314 -18.949 1.00 64.12 107 THR A O 1
ATOM 839 N N . PHE A 1 108 ? 6.965 9.821 -17.201 1.00 71.75 108 PHE A N 1
ATOM 840 C CA . PHE A 1 108 ? 8.212 9.690 -17.957 1.00 71.75 108 PHE A CA 1
ATOM 841 C C . PHE A 1 108 ? 8.083 8.709 -19.130 1.00 71.75 108 PHE A C 1
ATOM 843 O O . PHE A 1 108 ? 8.362 9.050 -20.275 1.00 71.75 108 PHE A O 1
ATOM 850 N N . ILE A 1 109 ? 7.589 7.496 -18.875 1.00 70.88 109 ILE A N 1
ATOM 851 C CA . ILE A 1 109 ? 7.378 6.474 -19.907 1.00 70.88 109 ILE A CA 1
ATOM 852 C C . ILE A 1 109 ? 6.423 6.958 -21.011 1.00 70.88 109 ILE A C 1
ATOM 854 O O . ILE A 1 109 ? 6.633 6.652 -22.190 1.00 70.88 109 ILE A O 1
ATOM 858 N N . ASN A 1 110 ? 5.352 7.660 -20.636 1.00 72.38 110 ASN A N 1
ATOM 859 C CA . ASN A 1 110 ? 4.363 8.165 -21.585 1.00 72.38 110 ASN A CA 1
ATOM 860 C C . ASN A 1 110 ? 4.899 9.362 -22.386 1.00 72.38 110 ASN A C 1
ATOM 862 O O . ASN A 1 110 ? 4.628 9.429 -23.581 1.00 72.38 110 ASN A O 1
ATOM 866 N N . SER A 1 111 ? 5.722 10.225 -21.784 1.00 77.75 111 SER A N 1
ATOM 867 C CA . SER A 1 111 ? 6.372 11.357 -22.460 1.00 77.75 111 SER A CA 1
ATOM 868 C C . SER A 1 111 ? 7.316 10.926 -23.584 1.00 77.75 111 SER A C 1
ATOM 870 O O . SER A 1 111 ? 7.472 11.651 -24.560 1.00 77.75 111 SER A O 1
ATOM 872 N N . PHE A 1 112 ? 7.924 9.740 -23.480 1.00 84.50 112 PHE A N 1
ATOM 873 C CA . PHE A 1 112 ? 8.890 9.237 -24.467 1.00 84.50 112 PHE A CA 1
ATOM 874 C C . PHE A 1 112 ? 8.342 8.133 -25.385 1.00 84.50 112 PHE A C 1
ATOM 876 O O . PHE A 1 1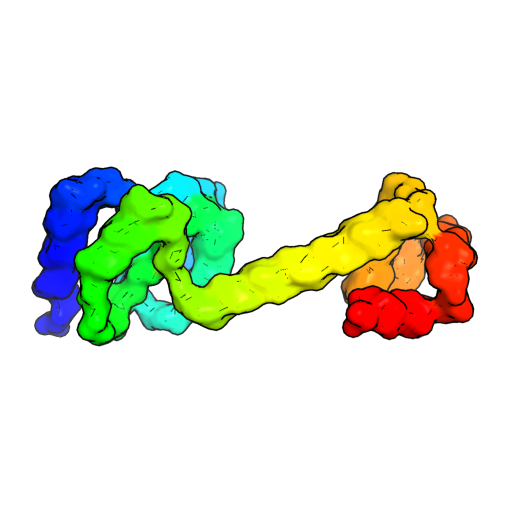12 ? 9.107 7.510 -26.124 1.00 84.50 112 PHE A O 1
ATOM 883 N N . GLY A 1 113 ? 7.032 7.853 -25.354 1.00 85.75 113 GLY A N 1
ATOM 884 C CA . GLY A 1 113 ? 6.395 6.940 -26.312 1.00 85.75 113 GLY A CA 1
ATOM 885 C C . GLY A 1 113 ? 6.986 5.522 -26.316 1.00 85.75 113 GLY A C 1
ATOM 886 O O . GLY A 1 113 ? 7.271 4.946 -27.375 1.00 85.75 113 GLY A O 1
ATOM 887 N N . PHE A 1 114 ? 7.237 4.944 -25.138 1.00 90.12 114 PHE A N 1
ATOM 888 C CA . PHE A 1 114 ? 7.765 3.578 -25.060 1.00 90.12 114 PHE A CA 1
ATOM 889 C C . PHE A 1 114 ? 6.730 2.548 -25.526 1.00 90.12 114 PHE A C 1
ATOM 891 O O . PHE A 1 114 ? 5.566 2.566 -25.117 1.00 90.12 114 PHE A O 1
ATOM 898 N N . THR A 1 115 ? 7.182 1.587 -26.329 1.00 90.94 115 THR A N 1
ATOM 899 C CA . THR A 1 115 ? 6.407 0.398 -26.701 1.00 90.94 115 THR A CA 1
ATOM 900 C C . THR A 1 115 ? 6.155 -0.482 -25.478 1.00 90.94 115 THR A C 1
ATOM 902 O O . THR A 1 115 ? 6.889 -0.424 -24.491 1.00 90.94 115 THR A O 1
ATOM 905 N N . LYS A 1 116 ? 5.156 -1.374 -25.543 1.00 88.25 116 LYS A N 1
ATOM 906 C CA . LYS A 1 116 ? 4.850 -2.309 -24.442 1.00 88.25 116 LYS A CA 1
ATOM 907 C C . LYS A 1 116 ? 6.091 -3.077 -23.965 1.00 88.25 116 LYS A C 1
ATOM 909 O O . LYS A 1 116 ? 6.282 -3.239 -22.761 1.00 88.25 116 LYS A O 1
ATOM 914 N N . ARG A 1 117 ? 6.954 -3.512 -24.892 1.00 91.25 117 ARG A N 1
ATOM 915 C CA . ARG A 1 117 ? 8.173 -4.256 -24.554 1.00 91.25 117 ARG A CA 1
ATOM 916 C C . ARG A 1 117 ? 9.225 -3.371 -23.894 1.00 91.25 117 ARG A C 1
ATOM 918 O O . ARG A 1 117 ? 9.796 -3.772 -22.887 1.00 91.25 117 ARG A O 1
ATOM 925 N N . GLU A 1 118 ? 9.428 -2.157 -24.394 1.00 93.31 118 GLU A N 1
ATOM 926 C CA . GLU A 1 118 ? 10.344 -1.188 -23.780 1.00 93.31 118 GLU A CA 1
ATOM 927 C C . GLU A 1 118 ? 9.906 -0.817 -22.360 1.00 93.31 118 GLU A C 1
ATOM 929 O O . GLU A 1 118 ? 10.751 -0.792 -21.472 1.00 93.31 118 GLU A O 1
ATOM 934 N N . LYS A 1 119 ? 8.599 -0.647 -22.103 1.00 91.12 119 LYS A N 1
ATOM 935 C CA . LYS A 1 119 ? 8.072 -0.430 -20.740 1.00 91.12 119 LYS A CA 1
ATOM 936 C C . LYS A 1 119 ? 8.461 -1.570 -19.793 1.00 91.12 119 LYS A C 1
ATOM 938 O O . LYS A 1 119 ? 8.951 -1.329 -18.697 1.00 91.12 119 LYS A O 1
ATOM 943 N N . GLN A 1 120 ? 8.295 -2.819 -20.231 1.00 91.38 120 GLN A N 1
ATOM 944 C CA . GLN A 1 120 ? 8.646 -3.995 -19.427 1.00 91.38 120 GLN A CA 1
ATOM 945 C C . GLN A 1 120 ? 10.146 -4.093 -19.125 1.00 91.38 120 GLN A C 1
ATOM 947 O O . GLN A 1 120 ? 10.517 -4.521 -18.034 1.00 91.38 120 GLN A O 1
ATOM 952 N N . ILE A 1 121 ? 10.997 -3.747 -20.095 1.00 94.56 121 ILE A N 1
ATOM 953 C CA . ILE A 1 121 ? 12.455 -3.739 -19.921 1.00 94.56 121 ILE A CA 1
ATOM 954 C C . ILE A 1 121 ? 12.864 -2.594 -18.993 1.00 94.56 121 ILE A C 1
ATOM 956 O O . ILE A 1 121 ? 13.651 -2.798 -18.074 1.00 94.56 121 ILE A O 1
ATOM 960 N N . PHE A 1 122 ? 12.283 -1.413 -19.182 1.00 91.94 122 PHE A N 1
ATOM 961 C CA . PHE A 1 122 ? 12.550 -0.226 -18.383 1.00 91.94 122 PHE A CA 1
ATOM 962 C C . PHE A 1 122 ? 12.237 -0.413 -16.891 1.00 91.94 122 PHE A C 1
ATOM 964 O O . PHE A 1 122 ? 13.045 -0.029 -16.048 1.00 91.94 122 PHE A O 1
ATOM 971 N N . GLU A 1 123 ? 11.131 -1.077 -16.543 1.00 89.94 123 GLU A N 1
ATOM 972 C CA . GLU A 1 123 ? 10.834 -1.390 -15.137 1.00 89.94 123 GLU A CA 1
ATOM 973 C C . GLU A 1 123 ? 11.912 -2.274 -14.497 1.00 89.94 123 GLU A C 1
ATOM 975 O O . GLU A 1 123 ? 12.268 -2.074 -13.341 1.00 89.94 123 GLU A O 1
ATOM 980 N N . GLN A 1 124 ? 12.513 -3.199 -15.247 1.00 92.81 124 GLN A N 1
ATOM 981 C CA . GLN A 1 124 ? 13.631 -3.988 -14.727 1.00 92.81 124 GLN A CA 1
ATOM 982 C C . GLN A 1 124 ? 14.949 -3.211 -14.689 1.00 92.81 124 GLN A C 1
ATOM 984 O O . GLN A 1 124 ? 15.794 -3.479 -13.834 1.00 92.81 124 GLN A O 1
ATOM 989 N N . ILE A 1 125 ? 15.112 -2.213 -15.564 1.00 91.81 125 ILE A N 1
ATOM 990 C CA . ILE A 1 125 ? 16.253 -1.297 -15.505 1.00 91.81 125 ILE A CA 1
ATOM 991 C C . ILE A 1 125 ? 16.257 -0.527 -14.178 1.00 91.81 125 ILE A C 1
ATOM 993 O O . ILE A 1 125 ? 17.307 -0.418 -13.538 1.00 91.81 125 ILE A O 1
ATOM 997 N N . LYS A 1 126 ? 15.083 -0.049 -13.751 1.00 87.06 126 LYS A N 1
ATOM 998 C CA . LYS A 1 126 ? 14.883 0.670 -12.484 1.00 87.06 126 LYS A CA 1
ATOM 999 C C . LYS A 1 126 ? 15.230 -0.161 -11.252 1.00 87.06 126 LYS A C 1
ATOM 1001 O O . LYS A 1 126 ? 15.709 0.389 -10.272 1.00 87.06 126 LYS A O 1
ATOM 1006 N N . LEU A 1 127 ? 15.036 -1.476 -11.323 1.00 86.38 127 LEU A N 1
ATOM 1007 C CA . LEU A 1 127 ? 15.413 -2.415 -10.262 1.00 86.38 127 LEU A CA 1
ATOM 1008 C C . LEU A 1 127 ? 16.926 -2.704 -10.218 1.00 86.38 127 LEU A C 1
ATOM 1010 O O . LEU A 1 127 ? 17.361 -3.557 -9.456 1.00 86.38 127 LEU A O 1
ATOM 1014 N N . GLY A 1 128 ? 17.734 -2.054 -11.063 1.00 89.50 128 GLY A N 1
ATOM 1015 C CA . GLY A 1 128 ? 19.184 -2.263 -11.104 1.00 89.50 128 GLY A CA 1
ATOM 1016 C C . GLY A 1 128 ? 19.630 -3.531 -11.841 1.00 89.50 128 GLY A C 1
ATOM 1017 O O . GLY A 1 128 ? 20.826 -3.778 -11.934 1.00 89.50 128 GLY A O 1
ATOM 1018 N N . LEU A 1 129 ? 18.709 -4.297 -12.440 1.00 93.44 129 LEU A N 1
ATOM 1019 C CA . LEU A 1 129 ? 19.029 -5.593 -13.052 1.00 93.44 129 LEU A CA 1
ATOM 1020 C C . LEU A 1 129 ? 19.906 -5.470 -14.304 1.00 93.44 129 LEU A C 1
ATOM 1022 O O . LEU A 1 129 ? 19.613 -4.687 -15.214 1.00 93.44 129 LEU A O 1
ATOM 1026 N N . SER A 1 130 ? 20.943 -6.293 -14.405 1.00 94.56 130 SER A N 1
ATOM 1027 C CA . SER A 1 130 ? 21.805 -6.411 -15.583 1.00 94.56 130 SER A CA 1
ATOM 1028 C C . SER A 1 130 ? 21.047 -6.941 -16.807 1.00 94.56 130 SER A C 1
ATOM 1030 O O . SER A 1 130 ? 20.026 -7.618 -16.693 1.00 94.56 130 SER A O 1
ATOM 1032 N N . ASN A 1 131 ? 21.572 -6.708 -18.015 1.00 95.81 131 ASN A N 1
ATOM 1033 C CA . ASN A 1 131 ? 20.933 -7.207 -19.242 1.00 95.81 131 ASN A CA 1
ATOM 1034 C C . ASN A 1 131 ? 20.768 -8.738 -19.239 1.00 95.81 131 ASN A C 1
ATOM 1036 O O . ASN A 1 131 ? 19.779 -9.242 -19.767 1.00 95.81 131 ASN A O 1
ATOM 1040 N N . LYS A 1 132 ? 21.697 -9.466 -18.605 1.00 96.12 132 LYS A N 1
ATOM 1041 C CA . LYS A 1 132 ? 21.650 -10.926 -18.450 1.00 96.12 132 LYS A CA 1
ATOM 1042 C C . LYS A 1 132 ? 20.545 -11.381 -17.491 1.00 96.12 132 LYS A C 1
ATOM 1044 O O . LYS A 1 132 ? 19.941 -12.430 -17.698 1.00 96.12 132 LYS A O 1
ATOM 1049 N N . GLU A 1 133 ? 20.279 -10.630 -16.428 1.00 96.00 133 GLU A N 1
ATOM 1050 C CA . GLU A 1 133 ? 19.158 -10.902 -15.512 1.00 96.00 133 GLU A CA 1
ATOM 1051 C C . GLU A 1 133 ? 17.821 -10.569 -16.165 1.00 96.00 133 GLU A C 1
ATOM 1053 O O . GLU A 1 133 ? 16.887 -11.364 -16.093 1.00 96.00 133 GLU A O 1
ATOM 1058 N N . ILE A 1 134 ? 17.753 -9.452 -16.889 1.00 96.38 134 ILE A N 1
ATOM 1059 C CA . ILE A 1 134 ? 16.550 -9.059 -17.626 1.00 96.38 134 ILE A CA 1
ATOM 1060 C C . ILE A 1 134 ? 16.201 -10.095 -18.697 1.00 96.38 134 ILE A C 1
ATOM 1062 O O . ILE A 1 134 ? 15.041 -10.483 -18.837 1.00 96.38 134 ILE A O 1
ATOM 1066 N N . ALA A 1 135 ? 17.209 -10.572 -19.428 1.00 96.44 135 ALA A N 1
ATOM 1067 C CA . ALA A 1 135 ? 17.070 -11.612 -20.441 1.00 96.44 135 ALA A CA 1
ATOM 1068 C C . ALA A 1 135 ? 16.436 -12.882 -19.859 1.00 96.44 135 ALA A C 1
ATOM 1070 O O . ALA A 1 135 ? 15.442 -13.375 -20.395 1.00 96.44 135 ALA A O 1
ATOM 1071 N N . ARG A 1 136 ? 16.950 -13.340 -18.709 1.00 95.69 136 ARG A N 1
ATOM 1072 C CA . ARG A 1 136 ? 16.407 -14.482 -17.961 1.00 95.69 136 ARG A CA 1
ATOM 1073 C C . ARG A 1 136 ? 14.968 -14.236 -17.512 1.00 95.69 136 ARG A C 1
ATOM 1075 O O . ARG A 1 136 ? 14.093 -15.027 -17.837 1.00 95.69 136 ARG A O 1
ATOM 1082 N N . ASN A 1 137 ? 14.695 -13.107 -16.860 1.00 93.69 137 ASN A N 1
ATOM 1083 C CA . ASN A 1 137 ? 13.364 -12.799 -16.324 1.00 93.69 137 ASN A CA 1
ATOM 1084 C C . ASN A 1 137 ? 12.290 -12.611 -17.402 1.00 93.69 137 ASN A C 1
ATOM 1086 O O . ASN A 1 137 ? 11.097 -12.717 -17.121 1.00 93.69 137 ASN A O 1
ATOM 1090 N N . LYS A 1 138 ? 12.690 -12.237 -18.619 1.00 93.94 138 LYS A N 1
ATOM 1091 C CA . LYS A 1 138 ? 11.782 -11.969 -19.737 1.00 93.94 138 LYS A CA 1
ATOM 1092 C C . LYS A 1 138 ? 11.840 -13.028 -20.835 1.00 93.94 138 LYS A C 1
ATOM 1094 O O . LYS A 1 138 ? 11.242 -12.782 -21.887 1.00 93.94 138 LYS A O 1
ATOM 1099 N N . CYS A 1 139 ? 12.540 -14.138 -20.586 1.00 94.06 139 CYS A N 1
ATOM 1100 C CA . CYS A 1 139 ? 12.735 -15.271 -21.493 1.00 94.06 139 CYS A CA 1
ATOM 1101 C C . CYS A 1 139 ? 13.132 -14.844 -22.918 1.00 94.06 139 CYS A C 1
ATOM 1103 O O . CYS A 1 139 ? 12.547 -15.294 -23.899 1.00 94.06 139 CYS A O 1
ATOM 1105 N N . ILE A 1 140 ? 14.098 -13.929 -23.038 1.00 95.38 140 ILE A N 1
ATOM 1106 C CA . ILE A 1 140 ? 14.640 -13.450 -24.322 1.00 95.38 140 ILE A CA 1
ATOM 1107 C C . ILE A 1 140 ? 16.166 -13.426 -24.295 1.00 95.38 140 ILE A C 1
ATOM 1109 O O . ILE A 1 140 ? 16.776 -13.544 -23.238 1.00 95.38 140 ILE A O 1
ATOM 1113 N N . SER A 1 141 ? 16.799 -13.237 -25.455 1.00 97.06 141 SER A N 1
ATOM 1114 C CA . SER A 1 141 ? 18.259 -13.138 -25.529 1.00 97.06 141 SER A CA 1
ATOM 1115 C C . SER A 1 141 ? 18.789 -11.835 -24.910 1.00 97.06 141 SER A C 1
ATOM 1117 O O . SER A 1 141 ? 18.144 -10.782 -24.976 1.00 97.06 141 SER A O 1
ATOM 1119 N N . GLU A 1 142 ? 20.009 -11.870 -24.365 1.00 97.31 142 GLU A N 1
ATOM 1120 C CA . GLU A 1 142 ? 20.695 -10.665 -23.874 1.00 97.31 142 GLU A CA 1
ATOM 1121 C C . GLU A 1 142 ? 20.898 -9.624 -24.990 1.00 97.31 142 GLU A C 1
ATOM 1123 O O . GLU A 1 142 ? 20.795 -8.421 -24.748 1.00 97.31 142 GLU A O 1
ATOM 1128 N N . ALA A 1 143 ? 21.124 -10.072 -26.229 1.00 96.69 143 ALA A N 1
ATOM 1129 C CA . ALA A 1 143 ? 21.226 -9.197 -27.395 1.00 96.69 143 ALA A CA 1
ATOM 1130 C C . ALA A 1 143 ? 19.908 -8.446 -27.665 1.00 96.69 143 ALA A C 1
ATOM 1132 O O . ALA A 1 143 ? 19.919 -7.240 -27.921 1.00 96.69 143 ALA A O 1
ATOM 1133 N N . THR A 1 144 ? 18.764 -9.123 -27.520 1.00 95.94 144 THR A N 1
ATOM 1134 C CA . THR A 1 144 ? 17.432 -8.506 -27.629 1.00 95.94 144 THR A CA 1
ATOM 1135 C C . THR A 1 144 ? 17.223 -7.459 -26.535 1.00 95.94 144 THR A C 1
ATOM 1137 O O . THR A 1 144 ? 16.743 -6.361 -26.817 1.00 95.94 144 THR A O 1
ATOM 1140 N N . VAL A 1 145 ? 17.643 -7.743 -25.297 1.00 96.69 145 VAL A N 1
ATOM 1141 C CA . VAL A 1 145 ? 17.602 -6.754 -24.207 1.00 96.69 145 VAL A CA 1
ATOM 1142 C C . VAL A 1 145 ? 18.464 -5.539 -24.543 1.00 96.69 145 VAL A C 1
ATOM 1144 O O . VAL A 1 145 ? 17.974 -4.417 -24.438 1.00 96.69 145 VAL A O 1
ATOM 1147 N N . LYS A 1 146 ? 19.707 -5.735 -25.006 1.00 96.12 146 LYS A N 1
ATOM 1148 C CA . LYS A 1 146 ? 20.607 -4.640 -25.421 1.00 96.12 146 LYS A CA 1
ATOM 1149 C C . LYS A 1 146 ? 19.972 -3.748 -26.488 1.00 96.12 146 LYS A C 1
ATOM 1151 O O . LYS A 1 146 ? 20.074 -2.528 -26.383 1.00 96.12 146 LYS A O 1
ATOM 1156 N N . SER A 1 147 ? 19.284 -4.337 -27.467 1.00 97.12 147 SER A N 1
ATOM 1157 C CA . SER A 1 147 ? 18.552 -3.586 -28.494 1.00 97.12 147 SER A CA 1
ATOM 1158 C C . SER A 1 147 ? 17.440 -2.720 -27.886 1.00 97.12 147 SER A C 1
ATOM 1160 O O . SER A 1 147 ? 17.400 -1.513 -28.122 1.00 97.12 147 SER A O 1
ATOM 1162 N N . HIS A 1 148 ? 16.603 -3.285 -27.009 1.00 96.38 148 HIS A N 1
ATOM 1163 C CA . HIS A 1 148 ? 15.574 -2.507 -26.310 1.00 96.38 148 HIS A CA 1
ATOM 1164 C C . HIS A 1 148 ? 16.165 -1.400 -25.428 1.00 96.38 148 HIS A C 1
ATOM 1166 O O . HIS A 1 148 ? 15.656 -0.282 -25.442 1.00 96.38 148 HIS A O 1
ATOM 1172 N N . VAL A 1 149 ? 17.251 -1.671 -24.694 1.00 95.62 149 VAL A N 1
ATOM 1173 C CA . VAL A 1 149 ? 17.939 -0.652 -23.882 1.00 95.62 149 VAL A CA 1
ATOM 1174 C C . VAL A 1 149 ? 18.465 0.477 -24.766 1.00 95.62 149 VAL A C 1
ATOM 1176 O O . VAL A 1 149 ? 18.264 1.640 -24.430 1.00 95.62 149 VAL A O 1
ATOM 1179 N N . LYS A 1 150 ? 19.070 0.168 -25.919 1.00 95.62 150 LYS A N 1
ATOM 1180 C CA . LYS A 1 150 ? 19.531 1.181 -26.880 1.00 95.62 150 LYS A CA 1
ATOM 1181 C C . LYS A 1 150 ? 18.382 2.078 -27.352 1.00 95.62 150 LYS A C 1
ATOM 1183 O O . LYS A 1 150 ? 18.538 3.297 -27.368 1.00 95.62 150 LYS A O 1
ATOM 1188 N N . ASN A 1 151 ? 17.227 1.498 -27.674 1.00 95.44 151 ASN A N 1
ATOM 1189 C CA . ASN A 1 151 ? 16.052 2.265 -28.094 1.00 95.44 151 ASN A CA 1
ATOM 1190 C C . ASN A 1 151 ? 15.509 3.152 -26.966 1.00 95.44 151 ASN A C 1
ATOM 1192 O O . ASN A 1 151 ? 15.184 4.311 -27.205 1.00 95.44 151 ASN A O 1
ATOM 1196 N N . ILE A 1 152 ? 15.464 2.648 -25.729 1.00 94.94 152 ILE A N 1
ATOM 1197 C CA . ILE A 1 152 ? 15.057 3.426 -24.549 1.00 94.94 152 ILE A CA 1
ATOM 1198 C C . ILE A 1 152 ? 15.999 4.618 -24.329 1.00 94.94 152 ILE A C 1
ATOM 1200 O O . ILE A 1 152 ? 15.533 5.744 -24.147 1.00 94.94 152 ILE A O 1
ATOM 1204 N N . LEU A 1 153 ? 17.317 4.394 -24.374 1.00 93.88 153 LEU A N 1
ATOM 1205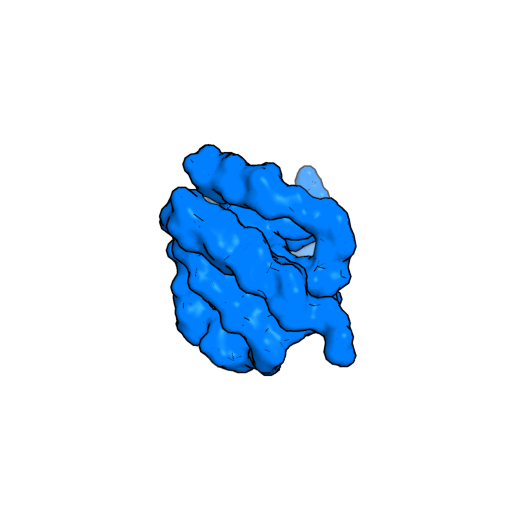 C CA . LEU A 1 153 ? 18.320 5.454 -24.224 1.00 93.88 153 LEU A CA 1
ATOM 1206 C C . LEU A 1 153 ? 18.182 6.513 -25.325 1.00 93.88 153 LEU A C 1
ATOM 1208 O O . LEU A 1 153 ? 18.190 7.708 -25.040 1.00 93.88 153 LEU A O 1
ATOM 1212 N N . SER A 1 154 ? 17.958 6.080 -26.568 1.00 93.44 154 SER A N 1
ATOM 1213 C CA . SER A 1 154 ? 17.721 6.982 -27.696 1.00 93.44 154 SER A CA 1
ATOM 1214 C C . SER A 1 154 ? 16.444 7.809 -27.523 1.00 93.44 154 SER A C 1
ATOM 1216 O O . SER A 1 154 ? 16.489 9.020 -27.711 1.00 93.44 154 SER A O 1
ATOM 1218 N N . LYS A 1 155 ? 15.326 7.190 -27.124 1.00 92.25 155 LYS A N 1
ATOM 1219 C CA . LYS A 1 155 ? 14.044 7.886 -26.913 1.00 92.25 155 LYS A CA 1
ATOM 1220 C C . LYS A 1 155 ? 14.096 8.899 -25.774 1.00 92.25 155 LYS A C 1
ATOM 1222 O O . LYS A 1 155 ? 13.427 9.918 -25.837 1.00 92.25 155 LYS A O 1
ATOM 1227 N N . THR A 1 156 ? 14.889 8.622 -24.745 1.00 89.44 156 THR A N 1
ATOM 1228 C CA . THR A 1 156 ? 15.057 9.502 -23.575 1.00 89.44 156 THR A CA 1
ATOM 1229 C C . THR A 1 156 ? 16.176 10.522 -23.739 1.00 89.44 156 THR A C 1
ATOM 1231 O O . THR A 1 156 ? 16.368 11.352 -22.854 1.00 89.44 156 THR A O 1
ATOM 1234 N N . ASN A 1 157 ? 16.913 10.464 -24.853 1.00 89.38 157 ASN A N 1
ATOM 1235 C CA . ASN A 1 157 ? 18.105 11.264 -25.111 1.00 89.38 157 ASN A CA 1
ATOM 1236 C C . ASN A 1 157 ? 19.168 11.144 -23.998 1.00 89.38 157 ASN A C 1
ATOM 1238 O O . ASN A 1 157 ? 19.802 12.122 -23.597 1.00 89.38 157 ASN A O 1
ATOM 1242 N N . THR A 1 158 ? 19.360 9.928 -23.478 1.00 92.31 158 THR A N 1
ATOM 1243 C CA . THR A 1 158 ? 20.328 9.641 -22.412 1.00 92.31 158 THR A CA 1
ATOM 1244 C C . THR A 1 158 ? 21.519 8.853 -22.939 1.00 92.31 158 THR A C 1
ATOM 1246 O O . THR A 1 158 ? 21.394 7.952 -23.764 1.00 92.31 158 THR A O 1
ATOM 1249 N N . LYS A 1 159 ? 22.719 9.196 -22.456 1.00 89.00 159 LYS A N 1
ATOM 1250 C CA . LYS A 1 159 ? 23.977 8.619 -22.963 1.00 89.00 159 LYS A CA 1
ATOM 1251 C C . LYS A 1 159 ? 24.226 7.198 -22.467 1.00 89.00 159 LYS A C 1
ATOM 1253 O O . LYS A 1 159 ? 24.830 6.391 -23.165 1.00 89.00 159 LYS A O 1
ATOM 1258 N N . ASN A 1 160 ? 23.812 6.902 -21.240 1.00 92.12 160 ASN A N 1
ATOM 1259 C CA . ASN A 1 160 ? 24.002 5.598 -20.629 1.00 92.12 160 ASN A CA 1
ATOM 1260 C C . ASN A 1 160 ? 22.923 5.320 -19.580 1.00 92.12 160 ASN A C 1
ATOM 1262 O O . ASN A 1 160 ? 22.144 6.192 -19.189 1.00 92.12 160 ASN A O 1
ATOM 1266 N N . ARG A 1 161 ? 22.906 4.069 -19.118 1.00 90.75 161 ARG A N 1
ATOM 1267 C CA . ARG A 1 161 ? 21.949 3.576 -18.130 1.00 90.75 161 ARG A CA 1
ATOM 1268 C C . ARG A 1 161 ? 21.958 4.38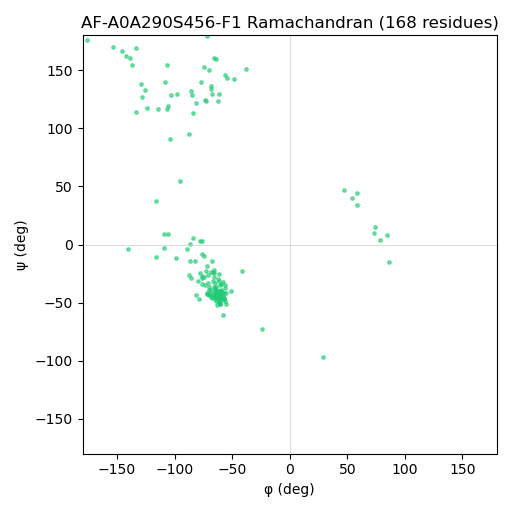6 -16.830 1.00 90.75 161 ARG A C 1
ATOM 1270 O O . ARG A 1 161 ? 20.898 4.606 -16.261 1.00 90.75 161 ARG A O 1
ATOM 1277 N N . THR A 1 162 ? 23.119 4.843 -16.373 1.00 89.19 162 THR A N 1
ATOM 1278 C CA . THR A 1 162 ? 23.228 5.651 -15.151 1.00 89.19 162 THR A CA 1
ATOM 1279 C C . THR A 1 162 ? 22.577 7.018 -15.339 1.00 89.19 162 THR A C 1
ATOM 1281 O O . THR A 1 162 ? 21.773 7.426 -14.508 1.00 89.19 162 THR A O 1
ATOM 1284 N N . SER A 1 163 ? 22.841 7.699 -16.459 1.00 87.69 163 SER A N 1
ATOM 1285 C CA . SER A 1 163 ? 22.192 8.971 -16.798 1.00 87.69 163 SER A CA 1
ATOM 1286 C C . SER A 1 163 ? 20.672 8.829 -16.894 1.00 87.69 163 SER A C 1
ATOM 1288 O O . SER A 1 163 ? 19.956 9.700 -16.410 1.00 87.69 163 SER A O 1
ATOM 1290 N N . LEU A 1 164 ? 20.185 7.717 -17.455 1.00 90.00 164 LEU A N 1
ATOM 1291 C CA . LEU A 1 164 ? 18.758 7.395 -17.488 1.00 90.00 164 LEU A CA 1
ATOM 1292 C C . LEU A 1 164 ? 18.152 7.297 -16.084 1.00 90.00 164 LEU A C 1
ATOM 1294 O O . LEU A 1 164 ? 17.089 7.860 -15.842 1.00 90.00 164 LEU A O 1
ATOM 1298 N N . LEU A 1 165 ? 18.827 6.616 -15.155 1.00 87.25 165 LEU A N 1
ATOM 1299 C CA . LEU A 1 165 ? 18.352 6.480 -13.776 1.00 87.25 165 LEU A CA 1
ATOM 1300 C C . LEU A 1 165 ? 18.387 7.811 -13.012 1.00 87.25 165 LEU A C 1
ATOM 1302 O O . LEU A 1 165 ? 17.439 8.116 -12.298 1.00 87.25 165 LEU A O 1
ATOM 1306 N N . ILE A 1 166 ? 19.419 8.634 -13.213 1.00 85.06 166 ILE A N 1
ATOM 1307 C CA . ILE A 1 166 ? 19.507 9.975 -12.605 1.00 85.06 166 ILE A CA 1
ATOM 1308 C C . ILE A 1 166 ? 18.390 10.892 -13.120 1.00 85.06 166 ILE A C 1
ATOM 1310 O O . ILE A 1 166 ? 17.853 11.706 -12.374 1.00 85.06 166 ILE A O 1
ATOM 1314 N N . GLN A 1 167 ? 18.021 10.779 -14.398 1.00 81.94 167 GLN A N 1
ATOM 1315 C CA . GLN A 1 167 ? 16.930 11.572 -14.962 1.00 81.94 167 GLN A CA 1
ATOM 1316 C C . GLN A 1 167 ? 15.560 11.179 -14.389 1.00 81.94 167 GLN A C 1
ATOM 1318 O O . GLN A 1 167 ? 14.661 12.009 -14.385 1.00 81.94 167 GLN A O 1
ATOM 1323 N N . LEU A 1 168 ? 15.403 9.950 -13.886 1.00 75.25 168 LEU A N 1
ATOM 1324 C CA . LEU A 1 168 ? 14.178 9.511 -13.206 1.00 75.25 168 LEU A CA 1
ATOM 1325 C C . LEU A 1 168 ? 14.052 10.015 -11.773 1.00 75.25 168 LEU A C 1
ATOM 1327 O O . LEU A 1 168 ? 12.942 10.060 -11.252 1.00 75.25 168 LEU A O 1
ATOM 1331 N N . SER A 1 169 ? 15.178 10.320 -11.128 1.00 66.69 169 SER A N 1
ATOM 1332 C CA . SER A 1 169 ? 15.210 10.845 -9.762 1.00 66.69 169 SER A CA 1
ATOM 1333 C C . SER A 1 169 ? 15.084 12.370 -9.692 1.00 66.69 169 SER A C 1
ATOM 1335 O O . SER A 1 169 ? 15.163 12.921 -8.598 1.00 66.69 169 SER A O 1
ATOM 1337 N N . LYS A 1 170 ? 14.954 13.043 -10.840 1.00 55.53 170 LYS A N 1
ATOM 1338 C CA . LYS A 1 170 ? 14.637 14.472 -10.937 1.00 55.53 170 LYS A CA 1
ATOM 1339 C C . LYS A 1 170 ? 13.130 14.663 -11.021 1.00 55.53 170 LYS A C 1
ATOM 1341 O O . LYS A 1 170 ? 12.657 15.643 -10.415 1.00 55.53 170 LYS A O 1
#

Sequence (170 aa):
MLAVKSTEGITDRLENSGIEYKIIKSSEAEILGELLEGVLVLIDLPADLDFEYQLLNKKASGVLWLSTENMDIQEVIETINSGGKWFSRVTLTRKINESLNKGNSRTFINSFGFTKREKQIFEQIKLGLSNKEIARNKCISEATVKSHVKNILSKTNTKNRTSLLIQLSK

Organism: NCBI:txid1117313

Nearest PDB structures (foldseek):
  7ve5-assembly1_B  TM=9.676E-01  e=2.370E-03  Staphylococcus aureus
  4gvp-assembly1_A  TM=3.517E-01  e=3.142E-08  Staphylococcus aureus subsp. aureus Mu50
  4wsz-assembly1_B  TM=9.614E-01  e=5.070E-03  unclassified
  1je8-assembly2_E  TM=9.372E-01  e=7.636E-03  Escherichia coli
  3kln-assembly1_A  TM=3.487E-01  e=3.805E-06  Vibrio cholerae O1 biovar El Tor

pLDDT: mean 85.15, std 13.17, range [32.12, 97.31]

Solvent-accessible surface area (backbone atoms only — not comparable to full-atom values): 9900 Å² total; per-residue (Å²): 144,80,67,74,77,64,52,57,66,49,51,57,54,36,62,77,68,70,57,52,68,48,79,42,74,69,70,78,75,83,63,72,83,57,78,32,70,67,24,33,36,36,29,62,50,84,91,50,70,69,60,48,40,51,43,56,79,29,43,34,28,25,62,42,52,68,76,54,78,92,71,60,63,66,60,52,51,54,38,45,76,73,70,44,70,43,63,58,69,66,52,52,51,52,52,50,52,53,49,53,57,50,47,53,51,52,53,52,45,60,76,46,68,57,50,78,67,46,51,60,50,48,59,42,49,75,72,67,50,49,52,66,53,48,10,62,78,66,76,48,54,43,68,58,40,50,52,44,51,51,51,51,29,60,56,68,74,33,93,45,73,67,55,48,54,55,61,70,75,107

Foldseek 3Di:
DPQPVLVVVLVVVCVVLVQAEDEAEDDPPPPLPAQQARYEYEYADPDDLVSQVSNLVSNHQEYHYSPDPPDDSVVVSVQSVVVHGYYDPVSVVVVVVVVVLVVLLVCLCVVLVDDPVLNLLVVVLLVVDDLVRSCVVVVHDSVVSVVSLVVVCVSNVHDDSVSVNVVSVD

InterPro domains:
  IPR000792 Transcription regulator LuxR, C-terminal [PF00196] (114-165)
  IPR000792 Transcription regulator LuxR, C-terminal [PR00038] (114-128)
  IPR000792 Transcription regulator LuxR, C-terminal [PR00038] (128-144)
  IPR000792 Transcription regulator LuxR, C-terminal [PR00038] (144-156)
  IPR000792 Transcription regulator LuxR, C-terminal [PS50043] (107-170)
  IPR000792 Transcription regulator LuxR, C-terminal [SM00421] (111-168)
  IPR000792 Transcription regulator LuxR, C-terminal [cd06170] (114-166)
  IPR016032 Signal transduction response regulator, C-terminal effector [SSF46894] (111-166)
  IPR036388 Winged helix-like DNA-binding domain superfamily [G3DSA:1.10.10.10] (105-170)
  IPR039420 Transcriptional regulatory protein WalR-like [PTHR43214] (50-166)

Radius of gyration: 22.54 Å; Cα contacts (8 Å, |Δi|>4): 169; chains: 1; bounding box: 47×30×62 Å